Protein AF-A0A662VIE1-F1 (afdb_monomer_lite)

Structure (mmCIF, N/CA/C/O backbone):
data_AF-A0A662VIE1-F1
#
_entry.id   AF-A0A662VIE1-F1
#
loop_
_atom_site.group_PDB
_atom_site.id
_atom_site.type_symbol
_atom_site.label_atom_id
_atom_site.label_alt_id
_atom_site.label_comp_id
_atom_site.label_asym_id
_atom_site.label_entity_id
_atom_site.label_seq_id
_atom_site.pdbx_PDB_ins_code
_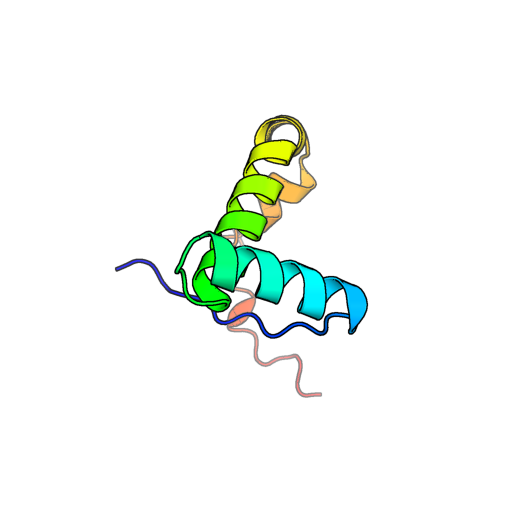atom_site.Cartn_x
_atom_site.Cartn_y
_atom_site.Cartn_z
_atom_site.occupancy
_atom_site.B_iso_or_equiv
_atom_site.auth_seq_id
_atom_site.auth_comp_id
_atom_site.auth_asym_id
_atom_site.auth_atom_id
_atom_site.pdbx_PDB_model_num
ATOM 1 N N . MET A 1 1 ? -0.058 22.290 -6.725 1.00 44.34 1 MET A N 1
ATOM 2 C CA . MET A 1 1 ? -0.838 21.135 -6.231 1.00 44.34 1 MET A CA 1
ATOM 3 C C . MET A 1 1 ? -0.212 19.899 -6.843 1.00 44.34 1 MET A C 1
ATOM 5 O O . MET A 1 1 ? -0.057 19.881 -8.058 1.00 44.34 1 MET A O 1
ATOM 9 N N . GLU A 1 2 ? 0.221 18.932 -6.040 1.00 60.44 2 GLU A N 1
ATOM 10 C CA . GLU A 1 2 ? 0.784 17.685 -6.568 1.00 60.44 2 GLU A CA 1
ATOM 11 C C . GLU A 1 2 ? -0.276 16.945 -7.395 1.00 60.44 2 GLU A C 1
ATOM 13 O O . GLU A 1 2 ? -1.421 16.792 -6.962 1.00 60.44 2 GLU A O 1
ATOM 18 N N . LYS A 1 3 ? 0.081 16.514 -8.610 1.00 80.81 3 LYS A N 1
ATOM 19 C CA . LYS A 1 3 ? -0.811 15.715 -9.459 1.00 80.81 3 LYS A CA 1
ATOM 20 C C . LYS A 1 3 ? -0.958 14.326 -8.833 1.00 80.81 3 LYS A C 1
ATOM 22 O O . LYS A 1 3 ? -0.048 13.509 -8.918 1.00 80.81 3 LYS A O 1
ATOM 27 N N . THR A 1 4 ? -2.109 14.035 -8.230 1.00 80.19 4 THR A N 1
ATOM 28 C CA . THR A 1 4 ? -2.414 12.680 -7.749 1.00 80.19 4 THR A CA 1
ATOM 29 C C . THR A 1 4 ? -2.681 11.758 -8.939 1.00 80.19 4 THR A C 1
ATOM 31 O O . THR A 1 4 ? -3.501 12.071 -9.803 1.00 80.19 4 THR A O 1
ATOM 34 N N . LYS A 1 5 ? -1.997 10.613 -8.991 1.00 85.19 5 LYS A N 1
ATOM 35 C CA . LYS A 1 5 ? -2.244 9.555 -9.978 1.00 85.19 5 LYS A CA 1
ATOM 36 C C . LYS A 1 5 ? -3.012 8.409 -9.320 1.00 85.19 5 LYS A C 1
ATOM 38 O O . LYS A 1 5 ? -2.747 8.054 -8.173 1.00 85.19 5 LYS A O 1
ATOM 43 N N . HIS A 1 6 ? -3.976 7.846 -10.043 1.00 85.81 6 HIS A N 1
ATOM 44 C CA . HIS A 1 6 ? -4.734 6.679 -9.601 1.00 85.81 6 HIS A CA 1
ATOM 45 C C . HIS A 1 6 ? -4.099 5.416 -10.175 1.00 85.81 6 HIS A C 1
ATOM 47 O O . HIS A 1 6 ? -3.946 5.304 -11.387 1.00 85.81 6 HIS A O 1
ATOM 53 N N . ILE A 1 7 ? -3.747 4.478 -9.299 1.00 81.69 7 ILE A N 1
ATOM 54 C CA . ILE A 1 7 ? -3.180 3.182 -9.670 1.00 81.69 7 ILE A CA 1
ATOM 55 C C . ILE A 1 7 ? -4.213 2.114 -9.309 1.00 81.69 7 ILE A C 1
ATOM 57 O O . ILE A 1 7 ? -4.641 2.033 -8.157 1.00 81.69 7 ILE A O 1
ATOM 61 N N . GLN A 1 8 ? -4.631 1.324 -10.296 1.00 85.94 8 GLN A N 1
ATOM 62 C CA . GLN A 1 8 ? -5.452 0.130 -10.103 1.00 85.94 8 GLN A CA 1
ATOM 63 C C . GLN A 1 8 ? -4.538 -1.089 -10.202 1.00 85.94 8 GLN A C 1
ATOM 65 O O . GLN A 1 8 ? -3.712 -1.165 -11.106 1.00 85.94 8 GLN A O 1
ATOM 70 N N . THR A 1 9 ? -4.647 -2.011 -9.251 1.00 87.12 9 THR A N 1
ATOM 71 C CA . THR A 1 9 ? -3.822 -3.220 -9.216 1.00 87.12 9 THR A CA 1
ATOM 72 C C . THR A 1 9 ? -4.629 -4.391 -8.680 1.00 87.12 9 THR A C 1
ATOM 74 O O . THR A 1 9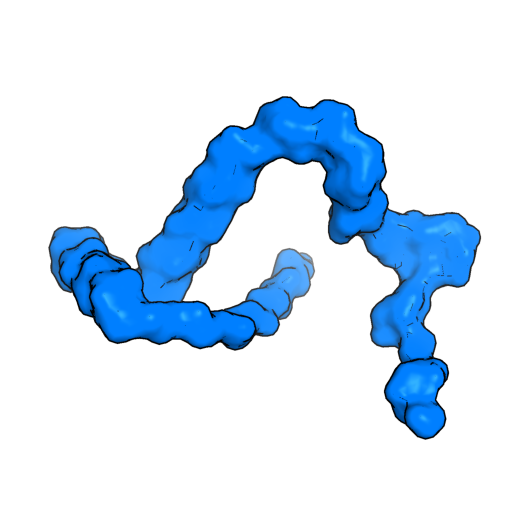 ? -5.557 -4.204 -7.887 1.00 87.12 9 THR A O 1
ATOM 77 N N . GLU A 1 10 ? -4.264 -5.591 -9.109 1.00 91.44 10 GLU A N 1
ATOM 78 C CA . GLU A 1 10 ? -4.838 -6.839 -8.629 1.00 91.44 10 GLU A CA 1
ATOM 79 C C . GLU A 1 10 ? -3.971 -7.396 -7.499 1.00 91.44 10 GLU A C 1
ATOM 81 O O . GLU A 1 10 ? -2.743 -7.430 -7.576 1.00 91.44 10 GLU A O 1
ATOM 86 N N . VAL A 1 11 ? -4.617 -7.843 -6.426 1.00 90.69 11 VAL A N 1
ATOM 87 C CA . VAL A 1 11 ? -3.952 -8.492 -5.294 1.00 90.69 11 VAL A CA 1
ATOM 88 C C . VAL A 1 11 ? -4.633 -9.818 -5.016 1.00 90.69 11 VAL A C 1
ATOM 90 O O . VAL A 1 11 ? -5.855 -9.930 -5.099 1.00 90.69 11 VAL A O 1
ATOM 93 N N . ASN A 1 12 ? -3.845 -10.833 -4.667 1.00 94.25 12 ASN A N 1
ATOM 94 C CA . ASN A 1 12 ? -4.411 -12.118 -4.281 1.00 94.25 12 ASN A CA 1
ATOM 95 C C . ASN A 1 12 ? -5.168 -12.019 -2.942 1.00 94.25 12 ASN A C 1
ATOM 97 O O . ASN A 1 12 ? -4.940 -11.118 -2.128 1.00 94.25 12 ASN A O 1
ATOM 101 N N . GLU A 1 13 ? -6.055 -12.982 -2.698 1.00 92.88 13 GLU A N 1
ATOM 102 C CA . GLU A 1 13 ? -6.932 -12.985 -1.520 1.00 92.88 13 GLU A CA 1
ATOM 103 C C . GLU A 1 13 ? -6.156 -12.985 -0.195 1.00 92.88 13 GLU A C 1
ATOM 105 O O . GLU A 1 13 ? -6.537 -12.302 0.755 1.00 92.88 13 GLU A O 1
ATOM 110 N N . ASN A 1 14 ? -5.031 -13.704 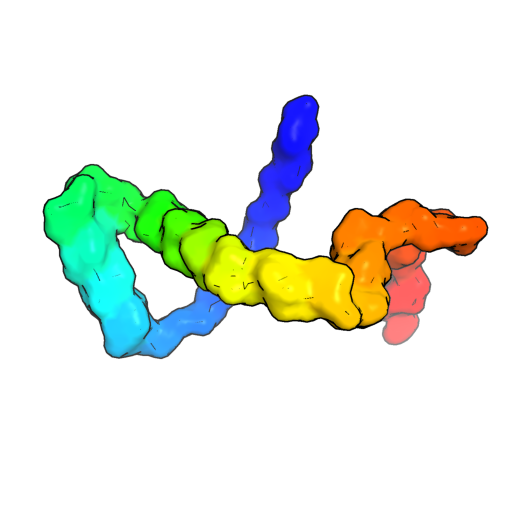-0.134 1.00 93.31 14 ASN A N 1
ATOM 111 C CA . ASN A 1 14 ? -4.196 -13.790 1.066 1.00 93.31 14 ASN A CA 1
ATOM 112 C C . ASN A 1 14 ? -3.584 -12.426 1.426 1.00 93.31 14 ASN A C 1
ATOM 114 O O . ASN A 1 14 ? -3.622 -12.001 2.583 1.00 93.31 14 ASN A O 1
ATOM 118 N N . LEU A 1 15 ? -3.050 -11.717 0.429 1.00 91.94 15 LEU A N 1
ATOM 119 C CA . LEU A 1 15 ? -2.482 -10.386 0.598 1.00 91.94 15 LEU A CA 1
ATOM 120 C C . LEU A 1 15 ? -3.568 -9.381 0.986 1.00 91.94 15 LEU A C 1
ATOM 122 O O . LEU A 1 15 ? -3.370 -8.602 1.918 1.00 91.94 15 LEU A O 1
ATOM 126 N N . HIS A 1 16 ? -4.733 -9.446 0.341 1.00 92.62 16 HIS A N 1
ATOM 127 C CA . HIS A 1 16 ? -5.876 -8.608 0.690 1.00 92.62 16 HIS A CA 1
ATOM 128 C C . HIS A 1 16 ? -6.324 -8.816 2.148 1.00 92.62 16 HIS A C 1
ATOM 130 O O . HIS A 1 16 ? -6.488 -7.844 2.887 1.00 92.62 16 HIS A O 1
ATOM 136 N N . ALA A 1 17 ? -6.440 -10.069 2.603 1.00 92.69 17 ALA A N 1
ATOM 137 C CA . ALA A 1 17 ? -6.809 -10.391 3.981 1.00 92.69 17 ALA A CA 1
ATOM 138 C C . ALA A 1 17 ? -5.798 -9.842 5.004 1.00 92.69 17 ALA A C 1
ATOM 140 O O . ALA A 1 17 ? -6.187 -9.286 6.033 1.00 92.69 17 ALA A O 1
ATOM 141 N N . LYS A 1 18 ? -4.495 -9.933 4.707 1.00 93.38 18 LYS A N 1
ATOM 142 C CA . LYS A 1 18 ? -3.438 -9.353 5.552 1.00 93.38 18 LYS A CA 1
ATOM 143 C C . LYS A 1 18 ? -3.532 -7.830 5.626 1.00 93.38 18 LYS A C 1
ATOM 145 O O . LYS A 1 18 ? -3.450 -7.269 6.718 1.00 93.38 18 LYS A O 1
ATOM 150 N N . LEU A 1 19 ? -3.742 -7.163 4.490 1.00 92.31 19 LEU A N 1
ATOM 151 C CA . LEU A 1 19 ? -3.901 -5.708 4.434 1.00 92.31 19 LEU A CA 1
ATOM 152 C C . LEU A 1 19 ? -5.139 -5.242 5.214 1.00 92.31 19 LEU A C 1
ATOM 154 O O . LEU A 1 19 ? -5.066 -4.253 5.945 1.00 92.31 19 LEU A O 1
ATOM 158 N N . LEU A 1 20 ? -6.248 -5.983 5.128 1.00 92.69 20 LEU A N 1
ATOM 159 C CA . LEU A 1 20 ? -7.441 -5.745 5.944 1.00 92.69 20 LEU A CA 1
ATOM 160 C C . LEU A 1 20 ? -7.157 -5.907 7.440 1.00 92.69 20 LEU A C 1
ATOM 162 O O . LEU A 1 20 ? -7.535 -5.040 8.224 1.00 92.69 20 LEU A O 1
ATOM 166 N N . GLY A 1 21 ? -6.447 -6.963 7.845 1.00 92.94 21 GLY A N 1
ATOM 167 C CA . GLY A 1 21 ? -6.051 -7.157 9.242 1.00 92.94 21 GLY A CA 1
ATOM 168 C C . GLY A 1 21 ? -5.247 -5.973 9.791 1.00 92.94 21 GLY A C 1
ATOM 169 O O . GLY A 1 21 ? -5.533 -5.474 10.879 1.00 92.94 21 GLY A O 1
ATOM 170 N N . ILE A 1 22 ? -4.300 -5.457 9.001 1.00 92.38 22 ILE A N 1
ATOM 171 C CA . ILE A 1 22 ? -3.507 -4.268 9.352 1.00 92.38 22 ILE A CA 1
ATOM 172 C C . ILE A 1 22 ? -4.389 -3.015 9.428 1.00 92.38 22 ILE A C 1
ATOM 174 O O . ILE A 1 22 ? -4.242 -2.217 10.354 1.00 92.38 22 ILE A O 1
ATOM 178 N N . SER A 1 23 ? -5.315 -2.847 8.481 1.00 94.62 23 SER A N 1
ATOM 179 C CA . SER A 1 23 ? -6.283 -1.744 8.458 1.00 94.62 23 SER A CA 1
ATOM 180 C C . SER A 1 23 ? -7.137 -1.722 9.726 1.00 94.62 23 SER A C 1
ATOM 182 O O . SER A 1 23 ? -7.220 -0.679 10.377 1.00 94.62 23 SER A O 1
ATOM 184 N N . HIS A 1 24 ? -7.680 -2.871 10.134 1.00 93.88 24 HIS A N 1
ATOM 185 C CA . HIS A 1 24 ? -8.445 -3.002 11.373 1.00 93.88 24 HIS A CA 1
ATOM 186 C C . HIS A 1 24 ? -7.593 -2.739 12.614 1.00 93.88 24 HIS A C 1
ATOM 188 O O . HIS A 1 24 ? -8.016 -1.993 13.492 1.00 93.88 24 HIS A O 1
ATOM 194 N N . HIS A 1 25 ? -6.383 -3.299 12.674 1.00 92.94 25 HIS A N 1
ATOM 195 C CA . HIS A 1 25 ? -5.495 -3.132 13.823 1.00 92.94 25 HIS A CA 1
ATOM 196 C C . HIS A 1 25 ? -5.049 -1.676 14.023 1.00 92.94 25 HIS A C 1
ATOM 198 O O . HIS A 1 25 ? -5.027 -1.185 15.148 1.00 92.94 25 HIS A O 1
ATOM 204 N N . LYS A 1 26 ? -4.720 -0.967 12.935 1.00 90.31 26 LYS A N 1
ATOM 205 C CA . LYS A 1 26 ? -4.283 0.438 12.978 1.00 90.31 26 LYS A CA 1
ATOM 206 C C . LYS A 1 26 ? -5.445 1.442 13.009 1.00 90.31 26 LYS A C 1
ATOM 208 O O . LYS A 1 26 ? -5.189 2.634 13.149 1.00 90.31 26 LYS A O 1
ATOM 213 N N . GLY A 1 27 ? -6.691 0.998 12.819 1.00 92.56 27 GLY A N 1
ATOM 214 C CA . GLY A 1 27 ? -7.857 1.881 12.695 1.00 92.56 27 GLY A CA 1
ATOM 215 C C . GLY A 1 27 ? -7.813 2.807 11.469 1.00 92.56 27 GLY A C 1
ATOM 216 O O . GLY A 1 27 ? -8.427 3.872 11.481 1.00 92.56 27 GLY A O 1
ATOM 217 N N . LYS A 1 28 ? -7.071 2.433 10.419 1.00 92.75 28 LYS A N 1
ATOM 218 C CA . LYS A 1 28 ? -6.880 3.233 9.192 1.00 92.75 28 LYS A CA 1
ATOM 219 C C . LYS A 1 28 ? -7.689 2.664 8.036 1.00 92.75 28 LYS A C 1
ATOM 221 O O . LYS A 1 28 ? -8.004 1.476 8.037 1.00 92.75 28 LYS A O 1
ATOM 226 N N . LYS A 1 29 ? -7.977 3.463 7.003 1.00 93.38 29 LYS A N 1
ATOM 227 C CA . LYS A 1 29 ? -8.624 2.946 5.784 1.00 93.38 29 LYS A CA 1
ATOM 228 C C . LYS A 1 29 ? -7.636 2.089 4.990 1.00 93.38 29 LYS A C 1
ATOM 230 O O . LYS A 1 29 ? -6.459 2.424 4.897 1.00 93.38 29 LYS A O 1
ATOM 235 N N . LEU A 1 30 ? -8.131 1.045 4.325 1.00 90.19 30 LEU A N 1
ATOM 236 C CA . LEU A 1 30 ? -7.309 0.136 3.514 1.00 90.19 30 LEU A CA 1
ATOM 237 C C . LEU A 1 30 ? -6.424 0.878 2.494 1.00 90.19 30 LEU A C 1
ATOM 239 O O . LEU A 1 30 ? -5.243 0.582 2.363 1.00 90.19 30 LEU A O 1
ATOM 243 N N . LYS A 1 31 ? -6.964 1.912 1.837 1.00 90.56 31 LYS A N 1
ATOM 244 C CA . LYS A 1 31 ? -6.217 2.757 0.887 1.00 90.56 31 LYS A CA 1
ATOM 245 C C . LYS A 1 31 ? -5.022 3.493 1.507 1.00 90.56 31 LYS A C 1
ATOM 247 O O . LYS A 1 31 ? -4.047 3.749 0.814 1.00 90.56 31 LYS A O 1
ATOM 252 N N . GLU A 1 32 ? -5.109 3.859 2.784 1.00 90.94 32 GLU A N 1
ATOM 253 C CA . GLU A 1 32 ? -4.025 4.542 3.501 1.00 90.94 32 GLU A CA 1
ATOM 254 C C . GLU A 1 32 ? -2.930 3.542 3.857 1.00 90.94 32 GLU A C 1
ATOM 256 O O . GLU A 1 32 ? -1.760 3.823 3.642 1.00 90.94 32 GLU A O 1
ATOM 261 N N . VAL A 1 33 ? -3.318 2.338 4.286 1.00 92.19 33 VAL A N 1
ATOM 262 C CA . VAL A 1 33 ? -2.386 1.229 4.531 1.00 92.19 33 VAL A CA 1
ATOM 263 C C . VAL A 1 33 ? -1.633 0.845 3.257 1.00 92.19 33 VAL A C 1
ATOM 265 O O . VAL A 1 33 ? -0.420 0.667 3.296 1.00 92.19 33 VAL A O 1
ATOM 268 N N . VAL A 1 34 ? -2.332 0.746 2.123 1.00 91.50 34 VAL A N 1
ATOM 269 C CA . VAL A 1 34 ? -1.703 0.439 0.828 1.00 91.50 34 VAL A CA 1
ATOM 270 C C . VAL A 1 34 ? -0.752 1.556 0.405 1.00 91.50 34 VAL A C 1
ATOM 272 O O . VAL A 1 34 ? 0.349 1.270 -0.052 1.00 91.50 34 VAL A O 1
ATOM 275 N N . ARG A 1 35 ? -1.139 2.824 0.591 1.00 90.56 35 ARG A N 1
ATOM 276 C CA . ARG A 1 35 ? -0.263 3.962 0.291 1.00 90.56 35 ARG A CA 1
ATOM 277 C C . ARG A 1 35 ? 1.002 3.942 1.150 1.00 90.56 35 ARG A C 1
ATOM 279 O O . ARG A 1 35 ? 2.088 4.040 0.597 1.00 90.56 35 ARG A O 1
ATOM 286 N N . GLU A 1 36 ? 0.865 3.744 2.460 1.00 89.88 36 GLU A N 1
ATOM 287 C CA . GLU A 1 36 ? 2.002 3.621 3.385 1.00 89.88 36 GLU A CA 1
ATOM 288 C C . GLU A 1 36 ? 2.932 2.472 2.979 1.00 89.88 36 GLU A C 1
ATOM 290 O O . GLU A 1 36 ? 4.146 2.646 2.949 1.00 89.88 36 GLU A O 1
ATOM 295 N N . ALA A 1 37 ? 2.373 1.318 2.605 1.00 90.31 37 ALA A N 1
ATOM 296 C CA . ALA A 1 37 ? 3.161 0.172 2.161 1.00 90.31 37 ALA A CA 1
ATOM 297 C C . ALA A 1 37 ? 3.940 0.456 0.865 1.00 90.31 37 ALA A C 1
ATOM 299 O O . ALA A 1 37 ? 5.088 0.035 0.739 1.00 90.31 37 ALA A O 1
ATOM 300 N N . LEU A 1 38 ? 3.340 1.179 -0.088 1.00 90.38 38 LEU A N 1
ATOM 301 C CA . LEU A 1 38 ? 4.023 1.607 -1.312 1.00 90.38 38 LEU A CA 1
ATOM 302 C C . LEU A 1 38 ? 5.144 2.608 -1.008 1.00 90.38 38 LEU A C 1
ATOM 304 O O . LEU A 1 38 ? 6.242 2.463 -1.536 1.00 90.38 38 LEU A O 1
ATOM 308 N N . GLU A 1 39 ? 4.901 3.588 -0.137 1.00 89.06 39 GLU A N 1
ATOM 309 C CA . GLU A 1 39 ? 5.917 4.564 0.276 1.00 89.06 39 GLU A CA 1
ATOM 310 C C . GLU A 1 39 ? 7.093 3.899 1.002 1.00 89.06 39 GLU A C 1
ATOM 312 O O . GLU A 1 39 ? 8.249 4.213 0.723 1.00 89.06 39 GLU A O 1
ATOM 317 N N . GLU A 1 40 ? 6.825 2.964 1.919 1.00 88.06 40 GLU A N 1
ATOM 318 C CA . GLU A 1 40 ? 7.869 2.188 2.598 1.00 88.06 40 GLU A CA 1
ATOM 319 C C . GLU A 1 40 ? 8.650 1.305 1.624 1.00 88.06 40 GLU A C 1
ATOM 321 O O . GLU A 1 40 ? 9.874 1.201 1.737 1.00 88.06 40 GLU A O 1
ATOM 326 N N . TYR A 1 41 ? 7.964 0.696 0.653 1.00 85.25 41 TYR A N 1
ATOM 327 C CA . TYR A 1 41 ? 8.613 -0.084 -0.392 1.00 85.25 41 TYR A CA 1
ATOM 328 C C . TYR A 1 41 ? 9.571 0.790 -1.205 1.00 85.25 41 TYR A C 1
ATOM 330 O O . TYR A 1 41 ? 10.742 0.448 -1.309 1.00 85.25 41 TYR A O 1
ATOM 338 N N . VAL A 1 42 ? 9.125 1.947 -1.704 1.00 85.44 42 VAL A N 1
ATOM 339 C CA . VAL A 1 42 ? 9.986 2.868 -2.469 1.00 85.44 42 VAL A CA 1
ATOM 340 C C . VAL A 1 42 ? 11.176 3.338 -1.630 1.00 85.44 42 VAL A C 1
ATOM 342 O O . VAL A 1 42 ? 12.311 3.219 -2.079 1.00 85.44 42 VAL A O 1
ATOM 345 N N . LYS A 1 43 ? 10.960 3.749 -0.372 1.00 83.25 43 LYS A N 1
ATOM 346 C CA . LYS A 1 43 ? 12.046 4.161 0.543 1.00 83.25 43 LYS A CA 1
ATOM 347 C C . LYS A 1 43 ? 13.101 3.082 0.764 1.00 83.25 43 LYS A C 1
ATOM 349 O O . LYS A 1 43 ? 14.269 3.395 0.986 1.00 83.25 43 LYS A O 1
ATOM 354 N N . LYS A 1 44 ? 12.706 1.807 0.746 1.00 80.62 44 LYS A N 1
ATOM 355 C CA . LYS A 1 44 ? 13.650 0.690 0.862 1.00 80.62 44 LYS A CA 1
ATOM 356 C C . LYS A 1 44 ? 14.609 0.642 -0.331 1.00 80.62 44 LYS A C 1
ATOM 358 O O . LYS A 1 44 ? 15.766 0.277 -0.147 1.00 80.62 44 LYS A O 1
ATOM 363 N N . PHE A 1 45 ? 14.126 1.020 -1.510 1.00 76.06 45 PHE A N 1
ATOM 364 C CA . PHE A 1 45 ? 14.877 0.996 -2.760 1.00 76.06 45 PHE A CA 1
ATOM 365 C C . PHE A 1 45 ? 15.470 2.348 -3.158 1.00 76.06 45 PHE A C 1
ATOM 367 O O . PHE A 1 45 ? 16.296 2.361 -4.056 1.00 76.06 45 PHE A O 1
ATOM 374 N N . ASP A 1 46 ? 15.157 3.453 -2.474 1.00 66.81 46 ASP A N 1
ATOM 375 C CA . ASP A 1 46 ? 15.721 4.790 -2.756 1.00 66.81 46 ASP A CA 1
ATOM 376 C C . ASP A 1 46 ? 17.255 4.766 -2.898 1.00 66.81 46 ASP A C 1
ATOM 378 O O . ASP A 1 46 ? 17.814 5.322 -3.838 1.00 66.81 46 ASP A O 1
ATOM 382 N N . LYS A 1 47 ? 17.951 4.037 -2.012 1.00 60.88 47 LYS A N 1
ATOM 383 C CA . LYS A 1 47 ? 19.421 3.917 -2.057 1.00 60.88 47 LYS A CA 1
ATOM 384 C C . LYS A 1 47 ? 19.946 3.115 -3.253 1.00 60.88 47 LYS A C 1
ATOM 386 O O . LYS A 1 47 ? 21.091 3.311 -3.650 1.00 60.88 47 LYS A O 1
ATOM 391 N N . GLU A 1 48 ? 19.152 2.186 -3.777 1.00 58.84 48 GLU A N 1
ATOM 392 C CA . GLU A 1 48 ? 19.496 1.379 -4.956 1.00 58.84 48 GLU A CA 1
ATOM 393 C C . GLU A 1 48 ? 19.117 2.117 -6.250 1.00 58.84 48 GLU A C 1
ATOM 395 O O . GLU A 1 48 ? 19.866 2.080 -7.222 1.00 58.84 48 GLU A O 1
ATOM 400 N N . ILE A 1 49 ? 18.007 2.859 -6.221 1.00 56.47 49 ILE A N 1
ATOM 401 C CA . ILE A 1 49 ? 17.472 3.684 -7.309 1.00 56.47 49 ILE A CA 1
ATOM 402 C C . ILE A 1 49 ? 18.413 4.842 -7.662 1.00 56.47 49 ILE A C 1
ATOM 404 O O . ILE A 1 49 ? 18.663 5.063 -8.844 1.00 56.47 49 ILE A O 1
ATOM 408 N N . ASP A 1 50 ? 19.003 5.523 -6.672 1.00 54.88 50 ASP A N 1
ATOM 409 C CA . ASP A 1 50 ? 19.981 6.602 -6.910 1.00 54.88 50 ASP A CA 1
ATOM 410 C C . ASP A 1 50 ? 21.219 6.132 -7.702 1.00 54.88 50 ASP A C 1
ATOM 412 O O . ASP A 1 50 ? 21.896 6.931 -8.352 1.00 54.88 50 ASP A O 1
ATOM 416 N N . SER A 1 51 ? 21.528 4.832 -7.664 1.00 55.50 51 SER A N 1
ATOM 417 C CA . SER A 1 51 ? 22.669 4.249 -8.379 1.00 55.50 51 SER A CA 1
ATOM 418 C C . SER A 1 51 ? 22.318 3.713 -9.771 1.00 55.50 51 SER A C 1
ATOM 420 O O . SER A 1 51 ? 23.231 3.364 -10.521 1.00 55.50 51 SER A O 1
ATOM 422 N N . ASP A 1 52 ? 21.033 3.638 -10.137 1.00 52.59 52 ASP A N 1
ATOM 423 C CA . ASP A 1 52 ? 20.582 3.009 -11.380 1.00 52.59 52 ASP A CA 1
ATOM 424 C C . ASP A 1 52 ? 20.186 4.060 -12.447 1.00 52.59 52 ASP A C 1
ATOM 426 O O . ASP A 1 52 ? 19.197 4.790 -12.291 1.00 52.59 52 ASP A O 1
ATOM 430 N N . PRO A 1 53 ? 20.920 4.142 -1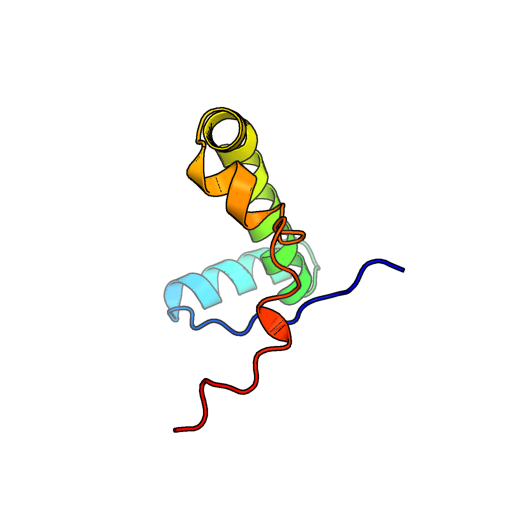3.577 1.00 56.72 53 PRO A N 1
ATOM 431 C CA . PRO A 1 53 ? 20.625 5.063 -14.676 1.00 56.72 53 PRO A CA 1
ATOM 432 C C . PRO A 1 53 ? 19.208 4.938 -15.252 1.00 56.72 53 PRO A C 1
ATOM 434 O O . PRO A 1 53 ? 18.696 5.916 -15.796 1.00 56.72 53 PRO A O 1
ATOM 437 N N . ILE A 1 54 ? 18.567 3.767 -15.147 1.00 58.62 54 ILE A N 1
ATOM 438 C CA . ILE A 1 54 ? 17.221 3.526 -15.687 1.00 58.62 54 ILE A CA 1
ATOM 439 C C . ILE A 1 54 ? 16.166 4.307 -14.892 1.00 58.62 54 ILE A C 1
ATOM 441 O O . ILE A 1 54 ? 15.223 4.848 -15.473 1.00 58.62 54 ILE A O 1
ATOM 445 N N . PHE A 1 55 ? 16.329 4.434 -13.575 1.00 50.97 55 PHE A N 1
ATOM 446 C CA . PHE A 1 55 ? 15.348 5.122 -12.733 1.00 50.97 55 PHE A CA 1
ATOM 447 C C . PHE A 1 55 ? 15.482 6.647 -12.759 1.00 50.97 55 PHE A C 1
ATOM 449 O O . PHE A 1 55 ? 14.472 7.339 -12.618 1.00 50.97 55 PHE A O 1
ATOM 456 N N . ASN A 1 56 ? 16.673 7.175 -13.065 1.00 52.66 56 ASN A N 1
ATOM 457 C CA . ASN A 1 56 ? 16.850 8.600 -13.375 1.00 52.66 56 ASN A CA 1
ATOM 458 C C . ASN A 1 56 ? 15.975 9.049 -14.557 1.00 52.66 56 ASN A C 1
ATOM 460 O O . ASN A 1 56 ? 15.521 10.188 -14.588 1.00 52.66 56 ASN A O 1
ATOM 464 N N . ILE A 1 57 ? 15.690 8.141 -15.497 1.00 52.19 57 ILE A N 1
ATOM 465 C CA . ILE A 1 57 ? 14.862 8.408 -16.679 1.00 52.19 57 ILE A CA 1
ATOM 466 C C . ILE A 1 57 ? 13.364 8.356 -16.337 1.00 52.19 57 ILE A C 1
ATOM 468 O O . ILE A 1 57 ? 12.581 9.161 -16.836 1.00 52.19 57 ILE A O 1
ATOM 472 N N . ILE A 1 58 ? 12.953 7.442 -15.453 1.00 51.84 58 ILE A N 1
ATOM 473 C CA . ILE A 1 58 ? 11.538 7.222 -15.099 1.00 51.84 58 ILE A CA 1
ATOM 474 C C . ILE A 1 58 ? 10.964 8.389 -14.263 1.00 51.84 58 ILE A C 1
ATOM 476 O O . ILE A 1 58 ? 9.755 8.620 -14.281 1.00 51.84 58 ILE A O 1
ATOM 480 N N . GLY A 1 59 ? 11.820 9.177 -13.601 1.00 41.47 59 GLY A N 1
ATOM 481 C CA . GLY A 1 59 ? 11.456 10.441 -12.946 1.00 41.47 59 GLY A CA 1
ATOM 482 C C . GLY A 1 59 ? 11.642 11.701 -13.806 1.00 41.47 59 GLY A C 1
ATOM 483 O O . GLY A 1 59 ? 11.088 12.746 -13.470 1.00 41.47 59 GLY A O 1
ATOM 484 N N . SER A 1 60 ? 12.380 11.622 -14.921 1.00 43.03 60 SER A N 1
ATOM 485 C CA . SER A 1 60 ? 12.722 12.757 -15.792 1.00 43.03 60 SER A CA 1
ATOM 486 C C . SER A 1 60 ? 11.916 12.773 -17.095 1.00 43.03 60 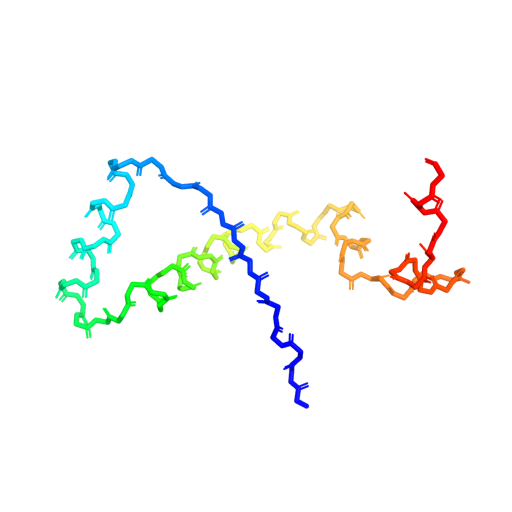SER A C 1
ATOM 488 O O . SER A 1 60 ? 12.467 13.042 -18.164 1.00 43.03 60 SER A O 1
ATOM 490 N N . PHE A 1 61 ? 10.605 12.525 -17.036 1.00 41.75 61 PHE A N 1
ATOM 491 C CA . PHE A 1 61 ? 9.690 12.655 -18.186 1.00 41.75 61 PHE A CA 1
ATOM 492 C C . PHE A 1 61 ? 9.568 14.100 -18.745 1.00 41.75 61 PHE A C 1
ATOM 494 O O . PHE A 1 61 ? 8.604 14.430 -19.423 1.00 41.75 61 PHE A O 1
ATOM 501 N N . GLU A 1 62 ? 10.556 14.966 -18.517 1.00 42.72 62 GLU A N 1
ATOM 502 C CA . GLU A 1 62 ? 10.922 16.052 -19.427 1.00 42.72 62 GLU A CA 1
ATOM 503 C C . GLU A 1 62 ? 12.138 15.597 -20.249 1.00 42.72 62 GLU A C 1
ATOM 505 O O . GLU A 1 62 ? 13.282 16.002 -20.035 1.00 42.72 62 GLU A O 1
ATOM 510 N N . THR A 1 63 ? 11.913 14.690 -21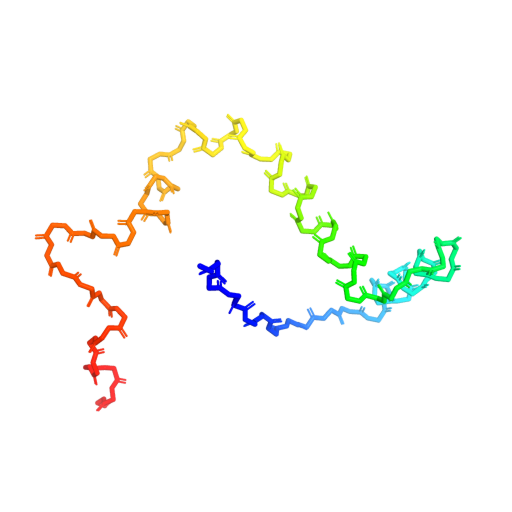.197 1.00 44.16 63 THR A N 1
ATOM 511 C CA . THR A 1 63 ? 12.929 14.356 -22.197 1.00 44.16 63 THR A CA 1
ATOM 512 C C . THR A 1 63 ? 13.200 15.565 -23.096 1.00 44.16 63 THR A C 1
ATOM 514 O O . THR A 1 63 ? 12.277 16.288 -23.467 1.00 44.16 63 THR A O 1
ATOM 517 N N . ARG A 1 64 ? 14.459 15.737 -23.537 1.00 44.19 64 ARG A N 1
ATOM 518 C CA . ARG A 1 64 ? 14.912 16.747 -24.529 1.00 44.19 64 ARG A CA 1
ATOM 519 C C . ARG A 1 64 ? 14.120 16.765 -25.857 1.00 44.19 64 ARG A C 1
ATOM 521 O O . ARG A 1 64 ? 14.337 17.664 -26.661 1.00 44.19 64 ARG A O 1
ATOM 528 N N . GLU A 1 65 ? 13.223 15.805 -26.077 1.00 44.34 65 GLU A N 1
ATOM 529 C CA . GLU A 1 65 ? 12.398 15.625 -27.282 1.00 44.34 65 GLU A CA 1
ATOM 530 C C . GLU A 1 65 ? 10.878 15.796 -27.041 1.00 44.34 65 GLU A C 1
ATOM 532 O O . GLU A 1 65 ? 10.077 15.459 -27.914 1.00 44.34 65 GLU A O 1
ATOM 537 N N . GLY A 1 66 ? 10.466 16.347 -25.890 1.00 49.03 66 GLY A N 1
ATOM 538 C CA . GLY A 1 66 ? 9.060 16.652 -25.581 1.00 49.03 66 GLY A CA 1
ATOM 539 C C . GLY A 1 66 ? 8.293 15.522 -24.880 1.00 49.03 66 GLY A C 1
ATOM 540 O O . GLY A 1 66 ? 8.810 14.417 -24.716 1.00 49.03 66 GLY A O 1
ATOM 541 N N . ASP A 1 67 ? 7.077 15.841 -24.419 1.00 44.16 67 ASP A N 1
ATOM 542 C CA . ASP A 1 67 ? 6.191 14.972 -23.631 1.00 44.16 67 ASP A CA 1
ATOM 543 C C . ASP A 1 67 ? 5.662 13.798 -24.475 1.00 44.16 67 ASP A C 1
ATOM 545 O O . ASP A 1 67 ? 4.888 13.962 -25.418 1.00 44.16 67 ASP A O 1
ATOM 549 N N . TRP A 1 68 ? 6.092 12.583 -24.136 1.00 46.69 68 TRP A N 1
ATOM 550 C CA . TRP A 1 68 ? 5.656 11.355 -24.804 1.00 46.69 68 TRP A CA 1
ATOM 551 C C . TRP A 1 68 ? 4.245 10.921 -24.393 1.00 46.69 68 TRP A C 1
ATOM 553 O O . TRP A 1 68 ? 3.641 10.108 -25.087 1.00 46.69 68 TRP A O 1
ATOM 563 N N . SER A 1 69 ? 3.704 11.461 -23.294 1.00 50.56 69 SER A N 1
ATOM 564 C CA . SER A 1 69 ? 2.345 11.157 -22.833 1.00 50.56 69 SER A CA 1
ATOM 565 C C . SER A 1 69 ? 1.253 11.857 -23.650 1.00 50.56 69 SER A C 1
ATOM 567 O O . SER A 1 69 ? 0.091 11.465 -23.564 1.00 50.56 69 SER A O 1
ATOM 569 N N . GLU A 1 70 ? 1.629 12.832 -24.483 1.00 51.41 70 GLU A N 1
ATOM 570 C CA . GLU A 1 70 ? 0.738 13.519 -25.427 1.00 51.41 70 GLU A CA 1
ATOM 571 C C . GLU A 1 70 ? 0.760 12.914 -26.843 1.00 51.41 70 GLU A C 1
ATOM 573 O O . GLU A 1 70 ? -0.000 13.349 -27.710 1.00 51.41 70 GLU A O 1
ATOM 578 N N . ARG A 1 71 ? 1.598 11.900 -27.116 1.00 54.41 71 ARG A N 1
ATOM 579 C CA . ARG A 1 71 ? 1.619 11.255 -28.437 1.00 54.41 71 ARG A CA 1
ATOM 580 C C . ARG A 1 71 ? 0.459 10.270 -28.569 1.00 54.41 71 ARG A C 1
ATOM 582 O O . ARG A 1 71 ? 0.544 9.115 -28.169 1.00 54.41 71 ARG A O 1
ATOM 589 N N . ASP A 1 72 ? -0.602 10.735 -29.221 1.00 52.56 72 ASP A N 1
ATOM 590 C CA . ASP A 1 72 ? -1.805 9.978 -29.614 1.00 52.56 72 ASP A CA 1
ATOM 591 C C . ASP A 1 72 ? -1.534 8.873 -30.675 1.00 52.56 72 ASP A C 1
ATOM 593 O O . ASP A 1 72 ? -2.457 8.260 -31.211 1.00 52.56 72 ASP A O 1
ATOM 597 N N . GLU A 1 73 ? -0.264 8.585 -30.987 1.00 56.38 73 GLU A N 1
ATOM 598 C CA . GLU A 1 73 ? 0.176 7.677 -32.062 1.00 56.38 73 GLU A CA 1
ATOM 599 C C . GLU A 1 73 ? -0.050 6.184 -31.753 1.00 56.38 73 GLU A C 1
ATOM 601 O O . GLU A 1 73 ? 0.165 5.331 -32.610 1.00 56.38 73 GLU A O 1
ATOM 606 N N . TRP A 1 74 ? -0.513 5.840 -30.549 1.00 59.62 74 TRP A N 1
ATOM 607 C CA . TRP A 1 74 ? -0.765 4.449 -30.142 1.00 59.62 74 TRP A CA 1
ATOM 608 C C . TRP A 1 74 ? -2.156 3.923 -30.528 1.00 59.62 74 TRP A C 1
ATOM 610 O O . TRP A 1 74 ? -2.509 2.801 -30.165 1.00 59.62 74 TRP A O 1
ATOM 620 N N . ARG A 1 75 ? -2.957 4.711 -31.257 1.00 46.75 75 ARG A N 1
ATOM 621 C CA . ARG A 1 75 ? -4.225 4.277 -31.868 1.00 46.75 75 ARG A CA 1
ATOM 622 C C . ARG A 1 75 ? -4.056 4.037 -33.373 1.00 46.75 75 ARG A C 1
ATOM 624 O O . ARG A 1 75 ? -4.637 4.763 -34.178 1.00 46.75 75 ARG A O 1
ATOM 631 N N . ALA A 1 76 ? -3.271 3.025 -33.735 1.00 42.47 76 ALA A N 1
ATOM 632 C CA . ALA A 1 76 ? -3.214 2.466 -35.087 1.00 42.47 76 ALA A CA 1
ATOM 633 C C . ALA A 1 76 ? -3.629 0.992 -35.064 1.00 42.47 76 ALA A C 1
ATOM 635 O O . ALA A 1 76 ? -3.188 0.279 -34.133 1.00 42.47 76 ALA A O 1
#

pLDDT: mean 72.82, std 19.72, range [41.47, 94.62]

Foldseek 3Di:
DDDDDDDDDDDDPVVVVVLVVVCVVVVHDSVVSVVVVVVVVVVVCVVVLVVDPVNVVVVCCVPPVDHPVPPPVVPD

Radius of gyration: 17.24 Å; chains: 1; bounding box: 31×35×49 Å

Sequence (76 aa):
MEKTKHIQTEVNENLHAKLLGISHHKGKKLKEVVREALEEYVKKFDKEIDSDPIFNIIGSFETREGDWSERDEWRA

Secondary structure (DSSP, 8-state):
---PPP------HHHHHHHHHHHHHHT--HHHHHHHHHHHHHHHHHHHHTT-HHHHHHS----TT--GGG-GGG--